Protein AF-A0A3N0WXS4-F1 (afdb_monomer)

Mean predicted aligned error: 7.27 Å

pLDDT: mean 81.23, std 8.01, range [50.34, 91.69]

Solvent-accessible surface area (backbone atoms only — not comparable to full-atom values): 3492 Å² total; per-residue (Å²): 110,67,69,56,34,52,50,50,24,53,52,28,52,51,51,41,52,51,44,54,55,36,49,75,70,67,47,62,63,91,66,54,39,73,64,56,51,49,51,31,52,48,51,24,51,55,30,46,51,54,41,51,55,52,53,51,52,55,54,56,66,71,73,113

Radius of gyration: 15.56 Å; Cα contacts (8 Å, |Δi|>4): 40; chains: 1; bo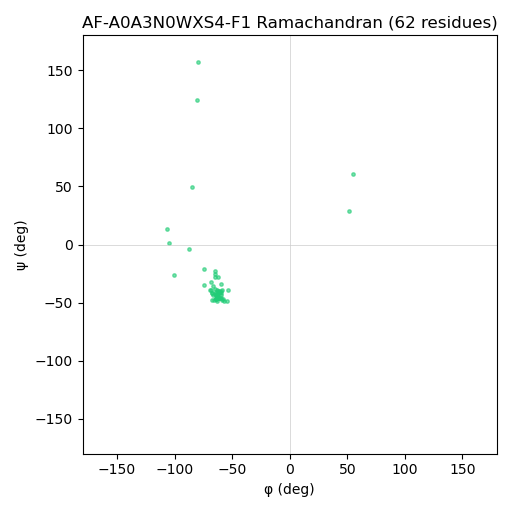unding box: 38×14×42 Å

Organism: NCBI:txid2487074

Foldseek 3Di:
DLVVLVVLLVVLVVVLVVLVVCVVVCHPVVCSDPVNSVVSVVSNVVSVVVSVVVVVVVVVVVVD

Structure (mmCIF, N/CA/C/O backbone):
data_AF-A0A3N0WXS4-F1
#
_entry.id   AF-A0A3N0WXS4-F1
#
loop_
_atom_site.group_PDB
_atom_site.id
_atom_site.type_symbol
_atom_site.label_atom_id
_atom_site.label_alt_id
_atom_site.label_comp_id
_atom_site.label_asym_id
_atom_site.label_entity_id
_atom_site.label_seq_id
_atom_site.pdbx_PDB_ins_code
_atom_site.Cartn_x
_atom_site.Cartn_y
_atom_site.Cartn_z
_atom_site.occupancy
_atom_site.B_iso_or_equiv
_atom_site.auth_seq_id
_atom_site.auth_comp_id
_atom_site.auth_asym_id
_atom_site.auth_atom_id
_atom_site.pdbx_PDB_model_num
ATOM 1 N N . MET A 1 1 ? -6.688 -10.103 12.344 1.00 60.94 1 MET A N 1
ATOM 2 C CA . MET A 1 1 ? -7.415 -9.375 11.274 1.00 60.94 1 MET A CA 1
ATOM 3 C C . MET A 1 1 ? -6.864 -7.958 11.059 1.00 60.94 1 MET A C 1
ATOM 5 O O . MET A 1 1 ? -6.188 -7.767 10.059 1.00 60.94 1 MET A O 1
ATOM 9 N N . LYS A 1 2 ? -7.020 -6.997 11.991 1.00 64.00 2 LYS A N 1
ATOM 10 C CA . LYS A 1 2 ? -6.468 -5.621 11.855 1.00 64.00 2 LYS A CA 1
ATOM 11 C C . LYS A 1 2 ? -4.959 -5.556 11.574 1.00 64.00 2 LYS A C 1
ATOM 13 O O . LYS A 1 2 ? -4.538 -4.879 10.644 1.00 64.00 2 LYS A O 1
ATOM 18 N N . LYS A 1 3 ? -4.149 -6.292 12.349 1.00 77.38 3 LYS A N 1
ATOM 19 C CA . LYS A 1 3 ? -2.681 -6.321 12.183 1.00 77.38 3 LYS A CA 1
ATOM 20 C C . LYS A 1 3 ? -2.259 -6.820 10.794 1.00 77.38 3 LYS A C 1
ATOM 22 O O . LYS A 1 3 ? -1.371 -6.237 10.194 1.00 77.38 3 LYS A O 1
ATOM 27 N N . ALA A 1 4 ? -2.939 -7.840 10.267 1.00 80.81 4 ALA A N 1
ATOM 28 C CA . ALA A 1 4 ? -2.659 -8.384 8.939 1.00 80.81 4 ALA A CA 1
ATOM 29 C C . ALA A 1 4 ? -2.981 -7.376 7.822 1.00 80.81 4 ALA A C 1
ATOM 31 O O . ALA A 1 4 ? -2.159 -7.180 6.939 1.00 80.81 4 ALA A O 1
ATOM 32 N N . LEU A 1 5 ? -4.124 -6.678 7.895 1.00 78.12 5 LEU A N 1
ATOM 33 C CA . LEU A 1 5 ? -4.480 -5.630 6.924 1.00 78.12 5 LEU A CA 1
ATOM 34 C C . LEU A 1 5 ? -3.471 -4.480 6.926 1.00 78.12 5 LEU A C 1
ATOM 36 O O . LEU A 1 5 ? -3.088 -4.001 5.864 1.00 78.12 5 LEU A O 1
ATOM 40 N N . LYS A 1 6 ? -3.002 -4.084 8.115 1.00 78.06 6 LYS A N 1
ATOM 41 C CA . LYS A 1 6 ? -1.964 -3.062 8.260 1.00 78.06 6 LYS A CA 1
ATOM 42 C C . LYS A 1 6 ? -0.651 -3.506 7.610 1.00 78.06 6 LYS A C 1
ATOM 44 O O . LYS A 1 6 ? -0.085 -2.750 6.836 1.00 78.06 6 LYS A O 1
ATOM 49 N N . ILE A 1 7 ? -0.218 -4.744 7.862 1.00 87.69 7 ILE A N 1
ATOM 50 C CA . ILE A 1 7 ? 0.999 -5.313 7.262 1.00 87.69 7 ILE A CA 1
ATOM 51 C C . ILE A 1 7 ? 0.883 -5.384 5.737 1.00 87.69 7 ILE A C 1
ATOM 53 O O . ILE A 1 7 ? 1.808 -4.962 5.055 1.00 87.69 7 ILE A O 1
ATOM 57 N N . ILE A 1 8 ? -0.241 -5.868 5.199 1.00 85.44 8 ILE A N 1
ATOM 58 C CA . ILE A 1 8 ? -0.453 -5.971 3.745 1.00 85.44 8 ILE A CA 1
ATOM 59 C C . ILE A 1 8 ? -0.437 -4.581 3.108 1.00 85.44 8 ILE A C 1
ATOM 61 O O . ILE A 1 8 ? 0.261 -4.379 2.125 1.00 85.44 8 ILE A O 1
ATOM 65 N N . SER A 1 9 ? -1.128 -3.607 3.706 1.00 78.25 9 SER A N 1
ATOM 66 C CA . SER A 1 9 ? -1.125 -2.219 3.236 1.00 78.25 9 SER A CA 1
ATOM 67 C C . SER A 1 9 ? 0.296 -1.636 3.218 1.00 78.25 9 SER A C 1
ATOM 69 O O . SER A 1 9 ? 0.742 -1.101 2.203 1.00 78.25 9 SER A O 1
ATOM 71 N N . THR A 1 10 ? 1.060 -1.813 4.301 1.00 87.00 10 THR A N 1
ATOM 72 C CA . THR A 1 10 ? 2.457 -1.361 4.370 1.00 87.00 10 THR A CA 1
ATOM 73 C C . THR A 1 10 ? 3.346 -2.078 3.350 1.00 87.00 10 THR A C 1
ATOM 75 O O . THR A 1 10 ? 4.133 -1.430 2.666 1.00 87.00 10 THR A O 1
ATOM 78 N N . ALA A 1 11 ? 3.206 -3.394 3.192 1.00 89.62 11 ALA A N 1
ATOM 79 C CA . ALA A 1 11 ? 3.974 -4.159 2.216 1.00 89.62 11 ALA A CA 1
ATOM 80 C C . ALA A 1 11 ? 3.657 -3.720 0.779 1.00 89.62 11 ALA A C 1
ATOM 82 O O . ALA A 1 11 ? 4.579 -3.524 -0.007 1.00 89.62 11 ALA A O 1
ATOM 83 N N . SER A 1 12 ? 2.383 -3.492 0.445 1.00 84.44 12 SER A N 1
ATOM 84 C CA . SER A 1 12 ? 1.962 -3.043 -0.886 1.00 84.44 12 SER A CA 1
ATOM 85 C C . SER A 1 12 ? 2.548 -1.685 -1.261 1.00 84.44 12 SER A C 1
ATOM 87 O O . SER A 1 12 ? 2.997 -1.524 -2.394 1.00 84.44 12 SER A O 1
ATOM 89 N N . ILE A 1 13 ? 2.598 -0.724 -0.331 1.00 86.06 13 ILE A N 1
ATOM 90 C CA . ILE A 1 13 ? 3.141 0.606 -0.642 1.00 86.06 13 ILE A CA 1
ATOM 91 C C . ILE A 1 13 ? 4.670 0.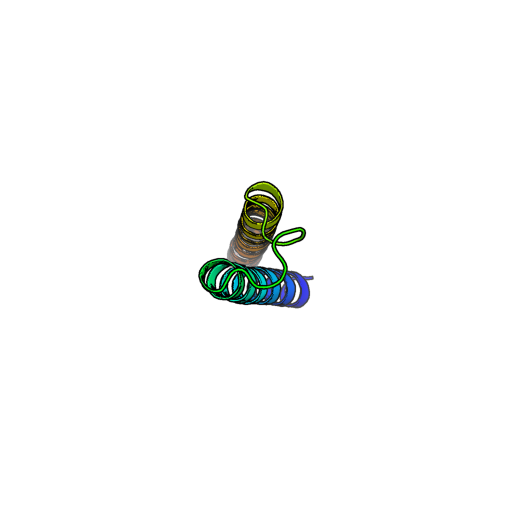602 -0.748 1.00 86.06 13 ILE A C 1
ATOM 93 O O . ILE A 1 13 ? 5.226 1.288 -1.604 1.00 86.06 13 ILE A O 1
ATOM 97 N N . ILE A 1 14 ? 5.350 -0.218 0.062 1.00 91.69 14 ILE A N 1
ATOM 98 C CA . ILE A 1 14 ? 6.800 -0.426 -0.048 1.00 91.69 14 ILE A CA 1
ATOM 99 C C . ILE A 1 14 ? 7.128 -1.086 -1.389 1.00 91.69 14 ILE A C 1
ATOM 101 O O . ILE A 1 14 ? 8.004 -0.612 -2.108 1.00 91.69 14 ILE A O 1
ATOM 105 N N . LEU A 1 15 ? 6.398 -2.141 -1.762 1.00 87.50 15 LEU A N 1
ATOM 106 C CA . LEU A 1 15 ? 6.607 -2.843 -3.027 1.00 87.50 15 LEU A CA 1
ATOM 107 C C . LEU A 1 15 ? 6.339 -1.928 -4.228 1.00 87.50 15 LEU A C 1
ATOM 109 O O . LEU A 1 15 ? 7.090 -1.956 -5.198 1.00 87.50 15 LEU A O 1
ATOM 113 N N . PHE A 1 16 ? 5.313 -1.076 -4.141 1.00 87.88 16 PHE A N 1
ATOM 114 C CA . PHE A 1 16 ? 5.039 -0.052 -5.146 1.00 87.88 16 PHE A CA 1
ATOM 115 C C . PHE A 1 16 ? 6.203 0.934 -5.292 1.00 87.88 16 PHE A C 1
ATOM 117 O O . PHE A 1 16 ? 6.624 1.209 -6.413 1.00 87.88 16 PHE A O 1
ATOM 124 N N . ALA A 1 17 ? 6.756 1.433 -4.182 1.00 87.56 17 ALA A N 1
ATOM 125 C CA . ALA A 1 17 ? 7.898 2.345 -4.214 1.00 87.56 17 ALA A CA 1
ATOM 126 C C . ALA A 1 17 ? 9.134 1.688 -4.851 1.00 87.56 17 ALA A C 1
ATOM 128 O O . ALA A 1 17 ? 9.803 2.307 -5.678 1.00 87.56 17 ALA A O 1
ATOM 129 N N . VAL A 1 18 ? 9.401 0.418 -4.527 1.00 87.56 18 VAL A N 1
ATOM 130 C CA . VAL A 1 18 ? 10.493 -0.353 -5.138 1.00 87.56 18 VAL A CA 1
ATOM 131 C C . VAL A 1 18 ? 10.261 -0.543 -6.638 1.00 87.56 18 VAL A C 1
ATOM 133 O O . VAL A 1 18 ? 11.172 -0.268 -7.413 1.00 87.56 18 VAL A O 1
ATOM 136 N N . LEU A 1 19 ? 9.054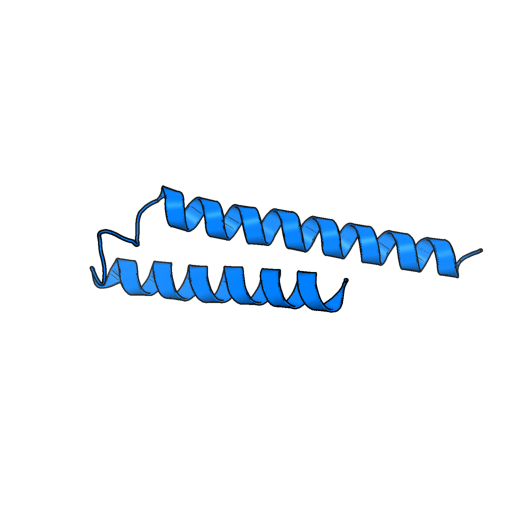 -0.939 -7.067 1.00 83.62 19 LEU A N 1
ATOM 137 C CA . LEU A 1 19 ? 8.720 -1.081 -8.492 1.00 83.62 19 LEU A CA 1
ATOM 138 C C . LEU A 1 19 ? 8.862 0.245 -9.247 1.00 83.62 19 LEU A C 1
ATOM 140 O O . LEU A 1 19 ? 9.374 0.277 -10.362 1.00 83.62 19 LEU A O 1
ATOM 144 N N . TRP A 1 20 ? 8.426 1.346 -8.634 1.00 82.75 20 TRP A N 1
ATOM 145 C CA . TRP A 1 20 ? 8.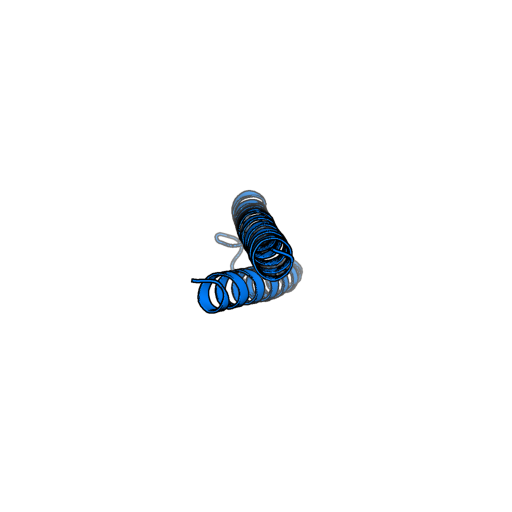516 2.676 -9.225 1.00 82.75 20 TRP A CA 1
ATOM 146 C C . TRP A 1 20 ? 9.968 3.095 -9.461 1.00 82.75 20 TRP A C 1
ATOM 148 O O . TRP A 1 20 ? 10.304 3.595 -10.535 1.00 82.75 20 TRP A O 1
ATOM 158 N N . ILE A 1 21 ? 10.833 2.880 -8.465 1.00 85.06 21 ILE A N 1
ATOM 159 C CA . ILE A 1 21 ? 12.263 3.183 -8.560 1.00 85.06 21 ILE A CA 1
ATOM 160 C C . ILE A 1 21 ? 12.929 2.247 -9.573 1.00 85.06 21 ILE A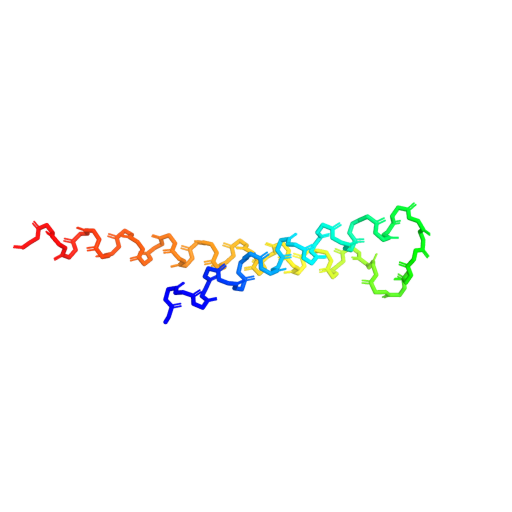 C 1
ATOM 162 O O . ILE A 1 21 ? 13.607 2.737 -10.467 1.00 85.06 21 ILE A O 1
ATOM 166 N N . ALA A 1 22 ? 12.686 0.935 -9.503 1.00 83.88 22 ALA A N 1
ATOM 167 C CA . ALA A 1 22 ? 13.199 -0.043 -10.469 1.00 83.88 22 ALA A CA 1
ATOM 168 C C . ALA A 1 22 ? 12.833 0.337 -11.913 1.00 83.88 22 ALA A C 1
ATOM 170 O O . ALA A 1 22 ? 13.668 0.276 -12.815 1.00 83.88 22 ALA A O 1
ATOM 171 N N . GLY A 1 23 ? 11.619 0.852 -12.103 1.00 80.00 23 GLY A N 1
ATOM 172 C CA . GLY A 1 23 ? 11.141 1.358 -13.376 1.00 80.00 23 GLY A CA 1
ATOM 173 C C . GLY A 1 23 ? 11.849 2.583 -13.931 1.00 80.00 23 GLY A C 1
ATOM 174 O O . GLY A 1 23 ? 11.842 2.786 -15.138 1.00 80.00 23 GLY A O 1
ATOM 175 N N . LYS A 1 24 ? 12.462 3.408 -13.079 1.00 83.00 24 LYS A N 1
ATOM 176 C CA . LYS A 1 24 ? 13.281 4.543 -13.527 1.00 83.00 24 LYS A CA 1
ATOM 177 C C . LYS A 1 24 ? 14.635 4.105 -14.083 1.00 83.00 24 LYS A C 1
ATOM 179 O O . LYS A 1 24 ? 15.239 4.872 -14.823 1.00 83.00 24 LYS A O 1
ATOM 184 N N . PHE A 1 25 ? 15.088 2.906 -13.730 1.00 85.94 25 PHE A N 1
ATOM 185 C CA . PHE A 1 25 ? 16.373 2.344 -14.146 1.00 85.94 25 PHE A CA 1
ATOM 186 C C . PHE A 1 25 ? 16.221 1.231 -15.196 1.00 85.94 25 PHE A C 1
ATOM 188 O O . PHE A 1 25 ? 17.174 0.492 -15.420 1.00 85.94 25 PHE A O 1
ATOM 195 N N . ASP A 1 26 ? 15.029 1.087 -15.798 1.00 76.62 26 ASP A N 1
ATOM 196 C CA . ASP A 1 26 ? 14.670 0.000 -16.730 1.00 76.62 26 ASP A CA 1
ATOM 197 C C . ASP A 1 26 ? 14.973 -1.411 -16.190 1.00 76.62 26 ASP A C 1
ATOM 199 O O . ASP A 1 26 ? 15.209 -2.374 -16.921 1.00 76.62 26 ASP A O 1
ATOM 203 N N . PHE A 1 27 ? 14.938 -1.557 -14.866 1.00 73.94 27 PHE A N 1
ATOM 204 C CA . PHE A 1 27 ? 15.146 -2.832 -14.200 1.00 73.94 27 PHE A CA 1
ATOM 205 C C . PHE A 1 27 ? 13.839 -3.641 -14.244 1.00 73.94 27 PHE A C 1
ATOM 207 O O . PHE A 1 27 ? 12.804 -3.167 -13.776 1.00 73.94 27 PHE A O 1
ATOM 214 N N . LEU A 1 28 ? 13.884 -4.871 -14.776 1.00 75.31 28 LEU A N 1
ATOM 215 C CA . LEU A 1 28 ? 12.734 -5.792 -14.897 1.00 75.31 28 LEU A CA 1
ATOM 216 C C . LEU A 1 28 ? 11.509 -5.187 -15.636 1.00 75.31 28 LEU A C 1
ATOM 218 O O . LEU A 1 28 ? 10.410 -5.115 -15.070 1.00 75.31 28 LEU A O 1
ATOM 222 N N . PRO A 1 29 ? 11.657 -4.781 -16.913 1.00 75.00 29 PRO A N 1
ATOM 223 C CA . PRO A 1 29 ? 10.611 -4.086 -17.673 1.00 75.00 29 PRO A CA 1
ATOM 224 C C . PRO A 1 29 ? 9.329 -4.913 -17.870 1.00 75.00 29 PRO A C 1
ATOM 226 O O . PRO A 1 29 ? 8.242 -4.347 -17.928 1.00 75.00 29 PRO A O 1
ATOM 229 N N . GLU A 1 30 ? 9.429 -6.246 -17.890 1.00 78.38 30 GLU A N 1
ATOM 230 C CA . GLU A 1 30 ? 8.275 -7.155 -18.000 1.00 78.38 30 GLU A CA 1
ATOM 231 C C . GLU A 1 30 ? 7.338 -7.089 -16.784 1.00 78.38 30 GLU A C 1
ATOM 233 O O . GLU A 1 30 ? 6.140 -7.338 -16.901 1.00 78.38 30 GLU A O 1
ATOM 238 N N . VAL A 1 31 ? 7.870 -6.738 -15.608 1.00 74.31 31 VAL A N 1
ATOM 239 C CA . VAL A 1 31 ? 7.118 -6.726 -14.344 1.00 74.31 31 VAL A CA 1
ATOM 240 C C . VAL A 1 31 ? 6.687 -5.307 -13.963 1.00 74.31 31 VAL A C 1
ATOM 242 O O . VAL A 1 31 ? 5.662 -5.126 -13.304 1.00 74.31 31 VAL A O 1
ATOM 245 N N . ASN A 1 32 ? 7.413 -4.280 -14.408 1.00 75.56 32 ASN A N 1
ATOM 246 C CA . ASN A 1 32 ? 7.100 -2.873 -14.150 1.00 75.56 32 ASN A CA 1
ATOM 247 C C . ASN A 1 32 ? 6.091 -2.283 -15.162 1.00 75.56 32 ASN A C 1
ATOM 249 O O . ASN A 1 32 ? 6.271 -1.200 -15.727 1.00 75.56 32 ASN A O 1
ATOM 253 N N . THR A 1 33 ? 4.982 -2.984 -15.376 1.00 83.50 33 THR A N 1
ATOM 254 C CA . THR A 1 33 ? 3.875 -2.474 -16.188 1.00 83.50 33 THR A CA 1
ATOM 255 C C . THR A 1 33 ? 3.013 -1.496 -15.387 1.00 83.50 33 THR A C 1
ATOM 257 O O . THR A 1 33 ? 2.974 -1.505 -14.151 1.00 83.50 33 THR A O 1
ATOM 260 N N . LEU A 1 34 ? 2.299 -0.620 -16.099 1.00 83.31 34 LEU A N 1
ATOM 261 C CA . LEU A 1 34 ? 1.353 0.312 -15.481 1.00 83.31 34 LEU A CA 1
ATOM 262 C C . LEU A 1 34 ? 0.241 -0.432 -14.721 1.00 83.31 34 LEU A C 1
ATOM 264 O O . LEU A 1 34 ? -0.154 0.005 -13.642 1.00 83.31 34 LEU A O 1
ATOM 268 N N . ASP A 1 35 ? -0.172 -1.593 -15.227 1.0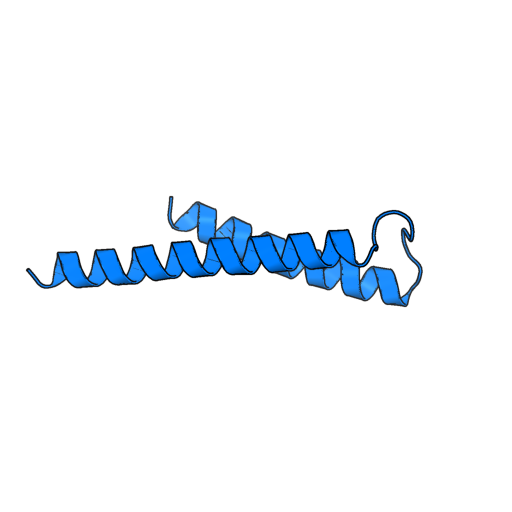0 86.19 35 ASP A N 1
ATOM 269 C CA . ASP A 1 35 ? -1.199 -2.437 -14.617 1.00 86.19 35 ASP A CA 1
ATOM 270 C C . ASP A 1 35 ? -0.752 -3.005 -13.268 1.00 86.19 35 ASP A C 1
ATOM 272 O O . ASP A 1 35 ? -1.467 -2.865 -12.275 1.00 86.19 35 ASP A O 1
ATOM 276 N N . ASN A 1 36 ? 0.464 -3.555 -13.185 1.00 83.31 36 ASN A N 1
ATOM 277 C CA . ASN A 1 36 ? 0.997 -4.106 -11.935 1.00 83.31 36 ASN A CA 1
ATOM 278 C C . ASN A 1 36 ? 1.127 -3.027 -10.852 1.00 83.31 36 ASN A C 1
ATOM 280 O O . ASN A 1 36 ? 0.775 -3.249 -9.689 1.00 83.31 36 ASN A O 1
ATOM 284 N N . ARG A 1 37 ? 1.568 -1.823 -11.236 1.00 82.12 37 ARG A N 1
ATOM 285 C CA . ARG A 1 37 ? 1.618 -0.668 -10.331 1.00 82.12 37 ARG A CA 1
ATOM 286 C C . ARG A 1 37 ? 0.225 -0.269 -9.846 1.00 82.12 37 ARG A C 1
ATOM 288 O O . ARG A 1 37 ? 0.043 -0.057 -8.649 1.00 82.12 37 ARG A O 1
ATOM 295 N N . ASN A 1 38 ? -0.760 -0.220 -10.740 1.00 87.19 38 ASN A N 1
ATOM 296 C CA . ASN A 1 38 ? -2.137 0.112 -10.382 1.00 87.19 38 ASN A CA 1
ATOM 297 C C . ASN A 1 38 ? -2.755 -0.928 -9.441 1.00 87.19 38 ASN A C 1
ATOM 299 O O . ASN A 1 38 ? -3.410 -0.550 -8.472 1.00 87.19 38 ASN A O 1
ATOM 303 N N . VAL A 1 39 ? -2.504 -2.221 -9.659 1.00 90.06 39 VAL A N 1
ATOM 304 C CA . VAL A 1 39 ? -2.969 -3.289 -8.760 1.00 90.06 39 VAL A CA 1
ATOM 305 C C . VAL A 1 39 ? -2.402 -3.109 -7.349 1.00 90.06 39 VAL A C 1
ATOM 307 O O . VAL A 1 39 ? -3.155 -3.205 -6.380 1.00 90.06 39 VAL A O 1
ATOM 310 N N . LEU A 1 40 ? -1.114 -2.777 -7.203 1.00 82.75 40 LEU A N 1
ATOM 311 C CA . LEU A 1 40 ? -0.508 -2.514 -5.889 1.00 82.75 40 LEU A CA 1
ATOM 312 C C . LEU A 1 40 ? -1.153 -1.319 -5.175 1.00 82.75 40 LEU A C 1
ATOM 314 O O . LEU A 1 40 ? -1.435 -1.397 -3.976 1.00 82.75 40 LEU A O 1
ATOM 318 N N . VAL A 1 41 ? -1.437 -0.242 -5.911 1.00 83.56 41 VAL A N 1
ATOM 319 C CA . VAL A 1 41 ? -2.141 0.935 -5.379 1.00 83.56 41 VAL A CA 1
ATOM 320 C C . VAL A 1 41 ? -3.565 0.575 -4.958 1.00 83.56 41 VAL A C 1
ATOM 322 O O . VAL A 1 41 ? -3.997 0.967 -3.874 1.00 83.56 41 VAL A O 1
ATOM 325 N N . LEU A 1 42 ? -4.286 -0.211 -5.761 1.00 89.62 42 LEU A N 1
ATOM 326 C CA . LEU A 1 42 ? -5.636 -0.667 -5.427 1.00 89.62 42 LEU A CA 1
ATOM 327 C C . LEU A 1 42 ? -5.638 -1.541 -4.170 1.00 89.62 42 LEU A C 1
ATOM 329 O O . LEU A 1 42 ? -6.448 -1.307 -3.274 1.00 89.62 42 LEU A O 1
ATOM 333 N N . ILE A 1 43 ? -4.711 -2.498 -4.053 1.00 88.62 43 ILE A N 1
ATOM 334 C CA . ILE A 1 43 ? -4.582 -3.340 -2.854 1.00 88.62 43 ILE A CA 1
ATOM 335 C C . ILE A 1 43 ? -4.339 -2.469 -1.622 1.00 88.62 43 ILE A C 1
ATOM 337 O O . ILE A 1 43 ? -5.022 -2.653 -0.610 1.00 88.62 43 ILE A O 1
ATOM 341 N N . TYR A 1 44 ? -3.423 -1.499 -1.710 1.00 85.25 44 TYR A N 1
ATOM 342 C CA . TYR A 1 44 ? -3.171 -0.539 -0.636 1.00 85.25 44 TYR A CA 1
ATOM 343 C C . TYR A 1 44 ? -4.442 0.225 -0.244 1.00 85.25 44 TYR A C 1
ATOM 345 O O . TYR A 1 44 ? -4.778 0.290 0.941 1.00 85.25 44 TYR A O 1
ATOM 353 N N . LEU A 1 45 ? -5.177 0.755 -1.227 1.00 86.81 45 LEU A N 1
ATOM 354 C CA . LEU A 1 45 ? -6.380 1.551 -1.000 1.00 86.81 45 LEU A CA 1
ATOM 355 C C . LEU A 1 45 ? -7.481 0.727 -0.316 1.00 86.81 45 LEU A C 1
ATOM 357 O O . LEU A 1 45 ? -8.024 1.141 0.708 1.00 86.81 45 LEU A O 1
ATOM 361 N N . PHE A 1 46 ? -7.768 -0.471 -0.837 1.00 89.44 46 PHE A N 1
ATOM 362 C CA . PHE A 1 46 ? -8.795 -1.359 -0.290 1.00 89.44 46 PHE A CA 1
ATOM 363 C C . PHE A 1 46 ? -8.445 -1.849 1.117 1.00 89.44 46 PHE A C 1
ATOM 365 O O . PHE A 1 46 ? -9.309 -1.870 1.998 1.00 89.44 46 PHE A O 1
ATOM 372 N N . THR A 1 47 ? -7.189 -2.233 1.361 1.00 84.94 47 THR A N 1
ATOM 373 C CA . THR A 1 47 ? -6.766 -2.676 2.699 1.00 84.94 47 THR A CA 1
ATOM 374 C C . THR A 1 47 ? -6.766 -1.539 3.712 1.00 84.94 47 THR A C 1
ATOM 376 O O . THR A 1 47 ? -7.217 -1.752 4.839 1.00 84.94 47 THR A O 1
ATOM 379 N N . SER A 1 48 ? -6.341 -0.337 3.315 1.00 80.88 48 SER A N 1
ATOM 380 C CA . SER A 1 48 ? -6.379 0.857 4.165 1.00 80.88 48 SER A CA 1
ATOM 381 C C . SER A 1 48 ? -7.816 1.253 4.518 1.00 80.88 48 SER A C 1
ATOM 383 O O . SER A 1 48 ? -8.141 1.424 5.694 1.00 80.88 48 SER A O 1
ATOM 385 N N . LEU A 1 49 ? -8.721 1.271 3.533 1.00 89.25 49 LEU A N 1
ATOM 386 C CA . LEU A 1 49 ? -10.139 1.557 3.757 1.00 89.25 49 LEU A CA 1
ATOM 387 C C . LEU A 1 49 ? -10.776 0.545 4.718 1.00 89.25 49 LEU A C 1
ATOM 389 O O . LEU A 1 49 ? -11.462 0.926 5.665 1.00 89.25 49 LEU A O 1
ATOM 393 N N . LYS A 1 50 ? -10.511 -0.750 4.517 1.00 86.81 50 LYS A N 1
ATOM 394 C CA . LYS A 1 50 ? -11.033 -1.812 5.387 1.00 86.81 50 LYS A CA 1
ATOM 395 C C . LYS A 1 50 ? -10.474 -1.721 6.809 1.00 86.81 50 LYS A C 1
ATOM 397 O O . LYS A 1 50 ? -11.203 -1.957 7.772 1.00 86.81 50 LYS A O 1
ATOM 402 N N . TYR A 1 51 ? -9.195 -1.373 6.954 1.00 84.50 51 TYR A N 1
ATOM 403 C CA . TYR A 1 51 ? -8.583 -1.117 8.257 1.00 84.50 51 TYR A CA 1
ATOM 404 C C . TYR A 1 51 ? -9.257 0.068 8.962 1.00 84.50 51 TYR A C 1
ATOM 406 O O . TYR A 1 51 ? -9.625 -0.050 10.131 1.00 84.50 51 TYR A O 1
ATOM 414 N N . TYR A 1 52 ? -9.489 1.165 8.238 1.00 85.19 52 TYR A N 1
ATOM 415 C CA . TYR A 1 52 ? -10.146 2.361 8.760 1.00 85.19 52 TYR A CA 1
ATOM 416 C C . TYR A 1 52 ? -11.591 2.086 9.203 1.00 85.19 52 TYR A C 1
ATOM 418 O O . TYR A 1 52 ? -11.974 2.436 10.317 1.00 85.19 52 TYR A O 1
ATOM 426 N N . GLN A 1 53 ? -12.372 1.359 8.397 1.00 85.25 53 GLN A N 1
ATOM 427 C CA . GLN A 1 53 ? -13.725 0.926 8.772 1.00 85.25 53 GLN A CA 1
ATOM 428 C C . GLN A 1 53 ? -13.732 0.077 10.054 1.00 85.25 53 GLN A C 1
ATOM 430 O O . GLN A 1 53 ? -14.606 0.239 10.904 1.00 85.25 53 GLN A O 1
ATOM 435 N N . M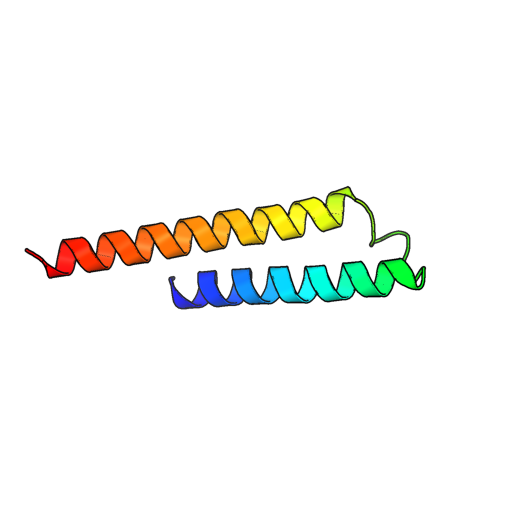ET A 1 54 ? -12.741 -0.806 10.231 1.00 85.56 54 MET A N 1
ATOM 436 C CA . MET A 1 54 ? -12.583 -1.567 11.475 1.00 85.56 54 MET A CA 1
ATOM 437 C C . MET A 1 54 ? -12.165 -0.688 12.666 1.00 85.56 54 MET A C 1
ATOM 439 O O . MET A 1 54 ? -12.513 -0.995 13.802 1.00 85.56 54 MET A O 1
ATOM 443 N N . GLU A 1 55 ? -11.386 0.377 12.467 1.00 82.69 55 GLU A N 1
ATOM 444 C CA . GLU A 1 55 ? -11.082 1.337 13.539 1.00 82.69 55 GLU A CA 1
ATOM 445 C C . GLU A 1 55 ? -12.301 2.132 13.987 1.00 82.69 55 GLU A C 1
ATOM 447 O O . GLU A 1 55 ? -12.496 2.280 15.192 1.00 82.69 55 GLU A O 1
ATOM 452 N N . LEU A 1 56 ? -13.133 2.583 13.052 1.00 84.88 56 LEU A N 1
ATOM 453 C CA . LEU A 1 56 ? -14.375 3.282 13.376 1.00 84.88 56 LEU A CA 1
ATOM 454 C C . LEU A 1 56 ? -15.350 2.377 14.134 1.00 84.88 56 LEU A C 1
ATOM 456 O O . LEU A 1 56 ? -15.834 2.758 15.196 1.00 84.88 56 LEU A O 1
ATOM 460 N N . LYS A 1 57 ? -15.553 1.143 13.655 1.00 82.81 57 LYS A N 1
ATOM 461 C CA . LYS A 1 57 ? -16.447 0.178 14.308 1.00 82.81 57 LYS A CA 1
ATOM 462 C C . LYS A 1 57 ? -16.028 -0.144 15.749 1.00 82.81 57 LYS A C 1
ATOM 464 O O . LYS A 1 57 ? -16.886 -0.208 16.624 1.00 82.81 57 LYS A O 1
ATOM 469 N N . ASP A 1 58 ? -14.730 -0.320 16.009 1.00 79.25 58 ASP A N 1
ATOM 470 C CA . ASP A 1 58 ? -14.230 -0.570 17.371 1.00 79.25 58 ASP A CA 1
ATOM 471 C C . ASP A 1 58 ? -14.435 0.650 18.289 1.00 79.25 58 ASP A C 1
ATOM 473 O O . ASP A 1 58 ? -14.732 0.487 19.473 1.00 79.25 58 ASP A O 1
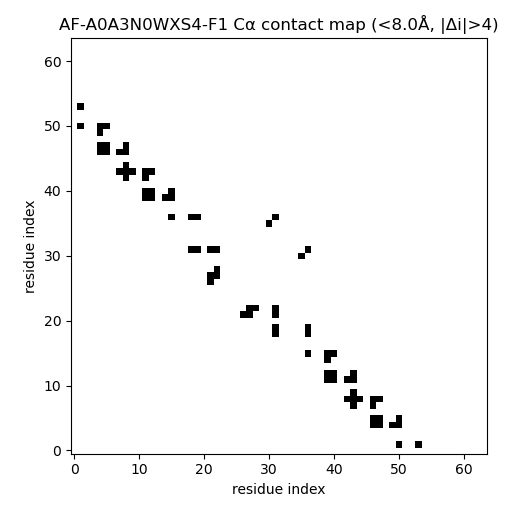ATOM 477 N N . ARG A 1 59 ? -14.301 1.876 17.760 1.00 73.06 59 ARG A N 1
ATOM 478 C CA . ARG A 1 59 ? -14.549 3.107 18.528 1.00 73.06 59 ARG A CA 1
ATOM 479 C C . ARG A 1 59 ? -16.020 3.275 18.895 1.00 73.06 59 ARG A C 1
ATOM 481 O O . ARG A 1 59 ? -16.297 3.655 20.028 1.00 73.06 59 ARG A O 1
ATOM 488 N N . ASP A 1 60 ? -16.935 2.979 17.977 1.00 75.81 60 ASP A N 1
ATOM 489 C CA . ASP A 1 60 ? -18.374 3.082 18.246 1.00 75.81 60 ASP A CA 1
ATOM 490 C C . ASP A 1 60 ? -18.842 2.006 19.231 1.00 75.81 60 ASP A C 1
ATOM 492 O O . ASP A 1 60 ? -19.590 2.305 20.156 1.00 75.81 60 ASP A O 1
ATOM 496 N N . ALA A 1 61 ? -18.325 0.778 19.116 1.00 70.25 61 ALA A N 1
ATOM 497 C CA . ALA A 1 61 ? -18.607 -0.298 20.067 1.00 70.25 61 ALA A CA 1
ATOM 498 C C . ALA A 1 61 ? -18.065 -0.029 21.485 1.00 70.25 61 ALA A C 1
ATOM 500 O O . ALA A 1 61 ? -18.567 -0.603 22.441 1.00 70.25 61 ALA A O 1
ATOM 501 N N . SER A 1 62 ? -17.055 0.835 21.628 1.00 64.69 62 SER A N 1
ATOM 502 C CA . SER A 1 62 ? -16.489 1.230 22.929 1.00 64.69 62 SER A CA 1
ATOM 503 C C . SER A 1 62 ? -17.215 2.423 23.574 1.00 64.69 62 SER A C 1
ATOM 505 O O . SER A 1 62 ? -16.829 2.853 24.659 1.00 64.69 62 SER A O 1
ATOM 507 N N . ARG A 1 63 ? -18.202 3.016 22.887 1.00 57.66 63 ARG A N 1
ATOM 508 C CA . ARG A 1 63 ? -18.981 4.184 23.341 1.00 57.66 63 ARG A CA 1
ATOM 509 C C . ARG A 1 63 ? -20.400 3.835 23.812 1.00 57.66 63 ARG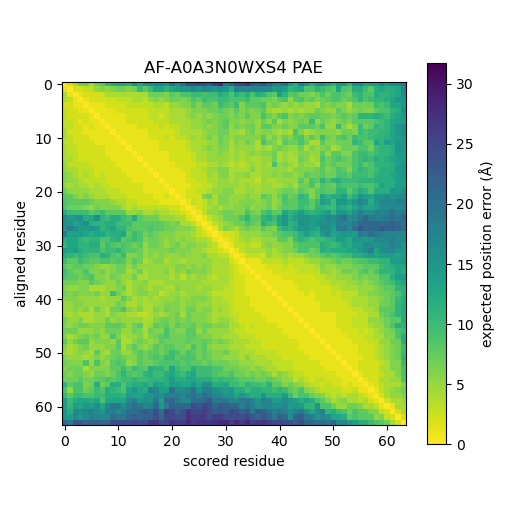 A C 1
ATOM 511 O O . ARG A 1 63 ? -21.134 4.750 24.179 1.00 57.66 63 ARG A O 1
ATOM 518 N N . VAL A 1 64 ? -20.766 2.553 23.798 1.00 50.34 64 VAL A N 1
ATOM 519 C CA . VAL A 1 64 ? -22.019 1.997 24.340 1.00 50.34 64 VAL A CA 1
ATOM 520 C C . VAL A 1 64 ? -21.698 1.252 25.626 1.00 50.34 64 VAL A C 1
ATOM 522 O O . VAL A 1 64 ? -22.481 1.398 26.587 1.00 50.34 64 VAL A O 1
#

Secondary structure (DSSP, 8-state):
-HHHHHHHHHHHHHHHHHHHHHHHTT-STTT--HHHHHHHHHHHHHHHHHHHHHHHHHHHHT--

Sequence (64 aa):
MKKALKIISTASIILFAVLWIAGKFDFLPEVNTLDNRNVLVLIYLFTSLKYYQMELKDRDASRV